Protein AF-A0A3N5KRD2-F1 (afdb_monomer)

Nearest PDB structures (foldseek):
  3lzk-assembly2_D  TM=9.473E-01  e=8.863E-04  Sinorhizobium meliloti
  6zu5-assembly1_SV0  TM=4.155E-01  e=1.303E+00  Paranosema locustae
  2iu7-assembly1_I  TM=3.156E-01  e=7.666E+00  Escherichia coli

Solvent-accessible surface area (backbone atoms only — not comparable to full-atom values): 3659 Å² total; per-residue (Å²): 141,85,66,96,43,72,68,56,47,26,50,51,30,32,75,76,66,75,47,59,78,72,76,78,90,50,78,75,40,72,50,76,49,70,48,61,49,98,88,67,47,66,74,79,52,66,53,75,48,67,43,67,80,87,127

Secondary structure (DSSP, 8-state):
---SSHHHHHHHHHHHHSS--SPPP-TT-EEEEEEE-TTS-EEEEEEEEE-----

Mean 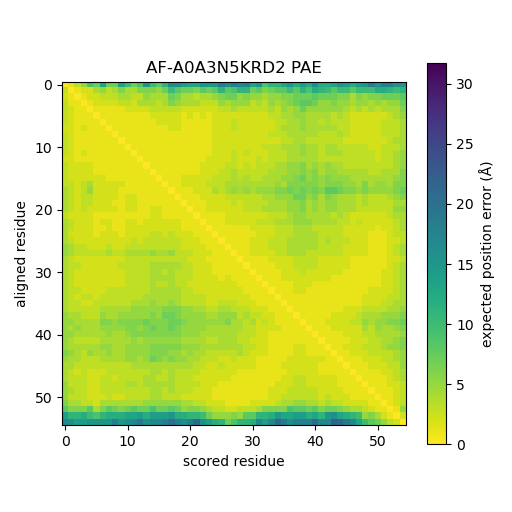predicted aligned error: 3.37 Å

pLDDT: mean 95.59, std 5.71, range [68.44, 98.25]

Structure (mmCIF, N/CA/C/O backbone):
data_AF-A0A3N5KRD2-F1
#
_entry.id   AF-A0A3N5KRD2-F1
#
loop_
_atom_site.group_PDB
_atom_site.id
_atom_site.type_symbol
_atom_site.label_atom_id
_atom_site.label_alt_id
_atom_site.label_comp_id
_atom_site.label_asym_id
_atom_site.label_entity_id
_atom_site.label_seq_id
_atom_site.pdbx_PDB_ins_code
_atom_site.Cartn_x
_atom_site.Cartn_y
_atom_site.Cartn_z
_atom_site.occupancy
_atom_site.B_iso_or_equiv
_atom_site.auth_seq_id
_atom_site.auth_comp_id
_atom_site.auth_asym_id
_atom_site.auth_atom_id
_atom_site.pdbx_PDB_model_num
ATOM 1 N N . ARG A 1 1 ? 7.870 13.606 -1.046 1.00 68.44 1 ARG A N 1
ATOM 2 C CA . ARG A 1 1 ? 7.539 12.853 0.188 1.00 68.44 1 ARG A CA 1
ATOM 3 C C . ARG A 1 1 ? 6.919 11.543 -0.257 1.00 68.44 1 ARG A C 1
ATOM 5 O O . ARG A 1 1 ? 6.009 11.591 -1.071 1.00 68.44 1 ARG A O 1
ATOM 12 N N . GLY A 1 2 ? 7.451 10.416 0.185 1.00 85.94 2 GLY A N 1
ATOM 13 C CA . GLY A 1 2 ? 6.963 9.092 -0.186 1.00 85.94 2 GLY A CA 1
ATOM 14 C C . GLY A 1 2 ? 7.148 8.148 0.988 1.00 85.94 2 GLY A C 1
ATOM 15 O O . GLY A 1 2 ? 7.814 8.503 1.958 1.00 85.94 2 GLY A O 1
ATOM 16 N N . SER A 1 3 ? 6.537 6.978 0.900 1.00 92.88 3 SER A N 1
ATOM 17 C CA . SER A 1 3 ? 6.743 5.907 1.859 1.00 92.88 3 SER A CA 1
ATOM 18 C C . SER A 1 3 ? 6.777 4.582 1.115 1.00 92.88 3 SER A C 1
ATOM 20 O O . SER A 1 3 ? 6.034 4.378 0.156 1.00 92.88 3 SER A O 1
ATOM 22 N N . SER A 1 4 ? 7.674 3.714 1.555 1.00 91.69 4 SER A N 1
ATOM 23 C CA . SER A 1 4 ? 7.871 2.360 1.058 1.00 91.69 4 SER A CA 1
ATOM 24 C C . SER A 1 4 ? 6.786 1.390 1.533 1.00 91.69 4 SER A C 1
ATOM 26 O O . SER A 1 4 ? 6.532 0.387 0.870 1.00 91.69 4 SER A O 1
ATOM 28 N N . CYS A 1 5 ? 6.120 1.674 2.660 1.00 94.50 5 CYS A N 1
ATOM 29 C CA . CYS A 1 5 ? 5.065 0.817 3.197 1.00 94.50 5 CYS A CA 1
ATOM 30 C C . CYS A 1 5 ? 4.014 1.582 4.022 1.00 94.50 5 CYS A C 1
ATOM 32 O O . CYS A 1 5 ? 4.261 2.658 4.560 1.00 94.50 5 CYS A O 1
ATOM 34 N N . LEU A 1 6 ? 2.826 0.989 4.195 1.00 95.50 6 LEU A N 1
ATOM 35 C CA . LEU A 1 6 ? 1.751 1.587 5.003 1.00 95.50 6 LEU A CA 1
ATOM 36 C C . LEU A 1 6 ? 2.164 1.836 6.462 1.00 95.50 6 LEU A C 1
ATOM 38 O O . LEU A 1 6 ? 1.721 2.811 7.067 1.00 95.50 6 LEU A O 1
ATOM 42 N N . ALA A 1 7 ? 3.014 0.975 7.029 1.00 97.12 7 ALA A N 1
ATOM 43 C CA . ALA A 1 7 ? 3.497 1.133 8.398 1.00 97.12 7 ALA A CA 1
ATOM 44 C C . ALA A 1 7 ? 4.356 2.397 8.553 1.00 97.12 7 ALA A C 1
ATOM 46 O O . ALA A 1 7 ? 4.130 3.184 9.470 1.00 97.12 7 ALA A O 1
ATOM 47 N N . GLU A 1 8 ? 5.278 2.635 7.620 1.00 97.44 8 GLU A N 1
ATOM 48 C CA . GLU A 1 8 ? 6.102 3.843 7.597 1.00 97.44 8 GLU A CA 1
ATOM 49 C C . GLU A 1 8 ? 5.241 5.095 7.374 1.00 97.44 8 GLU A C 1
ATOM 51 O O . GLU A 1 8 ? 5.382 6.062 8.121 1.00 97.44 8 GLU A O 1
ATOM 56 N N . ARG A 1 9 ? 4.274 5.073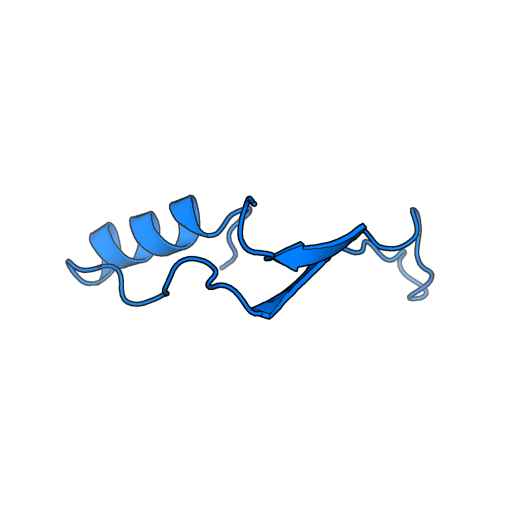 6.440 1.00 96.56 9 ARG A N 1
ATOM 57 C CA . ARG A 1 9 ? 3.339 6.198 6.250 1.00 96.56 9 ARG A CA 1
ATOM 58 C C . ARG A 1 9 ? 2.609 6.555 7.545 1.00 96.56 9 ARG A C 1
ATOM 60 O O . ARG A 1 9 ? 2.525 7.730 7.893 1.00 96.56 9 ARG A O 1
ATOM 67 N N . ARG A 1 10 ? 2.108 5.551 8.265 1.00 97.81 10 ARG A N 1
ATOM 68 C CA . ARG A 1 10 ? 1.430 5.742 9.554 1.00 97.81 10 ARG A CA 1
ATOM 69 C C . ARG A 1 10 ? 2.381 6.272 10.629 1.00 97.81 10 ARG A C 1
ATOM 71 O O . ARG A 1 10 ? 1.970 7.109 11.425 1.00 97.81 10 ARG A O 1
ATOM 78 N N . MET A 1 11 ? 3.636 5.825 10.656 1.00 97.38 11 MET A N 1
ATOM 79 C CA . MET A 1 11 ? 4.647 6.343 11.584 1.00 97.38 11 MET A CA 1
ATOM 80 C C . MET A 1 11 ? 4.961 7.819 11.312 1.00 97.38 11 MET A C 1
ATOM 82 O O . MET A 1 11 ? 5.004 8.610 12.250 1.00 97.38 11 MET A O 1
ATOM 86 N N . LEU A 1 12 ? 5.105 8.214 10.045 1.00 96.88 12 LEU A N 1
ATOM 87 C CA . LEU A 1 12 ? 5.282 9.619 9.671 1.00 96.88 12 LEU A CA 1
ATOM 88 C C . LEU A 1 12 ? 4.099 10.478 10.143 1.00 96.88 12 LEU A C 1
ATOM 90 O O . LEU A 1 12 ? 4.312 11.531 10.729 1.00 96.88 12 LEU A O 1
ATOM 94 N N . GLU A 1 13 ? 2.860 10.004 9.984 1.00 97.31 13 GLU A N 1
ATOM 95 C CA . GLU A 1 13 ? 1.668 10.704 10.493 1.00 97.31 13 GLU A CA 1
ATOM 96 C C . GLU A 1 13 ? 1.653 10.833 12.025 1.00 97.31 13 GLU A C 1
ATOM 98 O O . GLU A 1 13 ? 1.224 11.859 12.550 1.00 97.31 13 GLU A O 1
ATOM 103 N N . GLN A 1 14 ? 2.143 9.827 12.755 1.00 97.69 14 GLN A N 1
ATOM 104 C CA . GLN A 1 14 ? 2.299 9.915 14.212 1.00 97.69 14 GLN A CA 1
ATOM 105 C C . GLN A 1 14 ? 3.296 11.010 14.602 1.00 97.69 14 GLN A C 1
ATOM 107 O O . GLN A 1 14 ? 3.005 11.800 15.494 1.00 97.69 14 GLN A O 1
ATOM 112 N N . ILE A 1 15 ? 4.440 11.091 13.916 1.00 96.94 15 ILE A N 1
ATOM 113 C CA . ILE A 1 15 ? 5.463 12.113 14.180 1.00 96.94 15 ILE A CA 1
ATOM 114 C C . ILE A 1 15 ? 4.945 13.514 13.815 1.00 96.94 15 ILE A C 1
ATOM 116 O O . ILE A 1 15 ? 5.147 14.459 14.571 1.00 96.94 15 ILE A O 1
ATOM 120 N N . GLU A 1 16 ? 4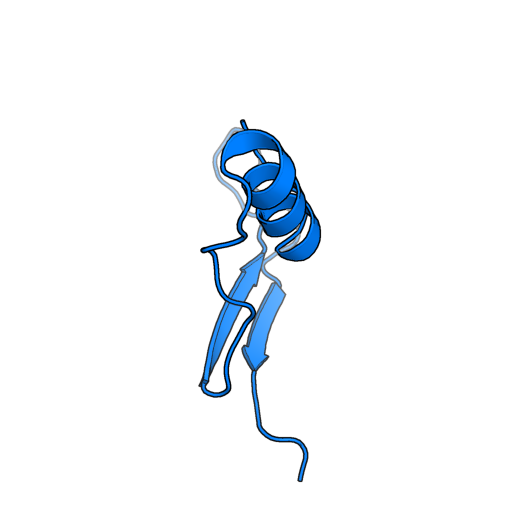.269 13.657 12.673 1.00 96.56 16 GLU A N 1
ATOM 121 C CA . GLU A 1 16 ? 3.841 14.958 12.139 1.00 96.56 16 GLU A CA 1
ATOM 122 C C . GLU A 1 16 ? 2.549 15.491 12.777 1.00 96.56 16 GLU A C 1
ATOM 124 O O . GLU A 1 16 ? 2.363 16.705 12.883 1.00 96.56 16 GLU A O 1
ATOM 129 N N . HIS A 1 17 ? 1.628 14.607 13.165 1.00 96.94 17 HIS A N 1
ATOM 130 C CA . HIS A 1 17 ? 0.259 14.973 13.554 1.00 96.94 17 HIS A CA 1
ATOM 131 C C . HIS A 1 17 ? -0.207 14.330 14.867 1.00 96.94 17 HIS A C 1
ATOM 133 O O . HIS A 1 17 ? -1.365 14.501 15.252 1.00 96.94 17 HIS A O 1
ATOM 139 N N . GLY A 1 18 ? 0.650 13.562 15.545 1.00 97.94 18 GLY A N 1
ATOM 140 C CA . GLY A 1 18 ? 0.328 12.886 16.805 1.00 97.94 18 GLY A CA 1
ATOM 141 C C . GLY A 1 18 ? -0.651 11.714 16.674 1.00 97.94 18 GLY A C 1
ATOM 142 O O . GLY A 1 18 ? -1.044 11.134 17.683 1.00 97.94 18 GLY A O 1
ATOM 143 N N . ARG A 1 19 ? -1.088 11.372 15.453 1.00 97.69 19 ARG A N 1
ATOM 144 C CA . ARG A 1 19 ? -1.945 10.210 15.182 1.00 97.69 19 ARG A CA 1
ATOM 145 C C . ARG A 1 19 ? -1.818 9.733 13.739 1.00 97.69 19 ARG A C 1
ATOM 147 O O . ARG A 1 19 ? -1.801 10.532 12.810 1.00 97.69 19 ARG A O 1
ATOM 154 N N . ALA A 1 20 ? -1.845 8.419 13.554 1.00 98.00 20 ALA A N 1
ATOM 155 C CA . ALA A 1 20 ? -1.958 7.794 12.242 1.00 98.00 20 ALA A CA 1
ATOM 156 C C . ALA A 1 20 ? -3.417 7.776 11.765 1.00 98.00 20 ALA A C 1
ATOM 158 O O . ALA A 1 20 ? -4.281 7.196 12.429 1.00 98.00 20 ALA A O 1
ATOM 159 N N . THR A 1 21 ? -3.683 8.350 10.595 1.00 97.44 21 THR A N 1
ATOM 160 C CA . THR A 1 21 ? -5.015 8.419 9.973 1.00 97.44 21 THR A CA 1
ATOM 161 C C . THR A 1 21 ? -5.149 7.486 8.772 1.00 97.44 21 THR A C 1
ATOM 163 O O . THR A 1 21 ? -6.250 7.003 8.512 1.00 97.44 21 THR A O 1
ATOM 166 N N . THR A 1 22 ? -4.051 7.159 8.083 1.00 97.06 22 THR A N 1
ATOM 167 C CA . THR A 1 22 ? -4.053 6.198 6.970 1.00 97.06 22 THR A CA 1
ATOM 168 C C . THR A 1 22 ? -4.370 4.791 7.488 1.00 97.06 22 THR A C 1
ATOM 170 O O . THR A 1 22 ? -3.593 4.273 8.288 1.00 97.06 22 THR A O 1
ATOM 173 N N . PRO A 1 23 ? -5.467 4.129 7.083 1.00 96.88 23 PRO A N 1
ATOM 174 C CA . PRO A 1 23 ? -5.801 2.793 7.573 1.00 96.88 23 PRO A CA 1
ATOM 175 C C . PRO A 1 23 ? -4.840 1.722 7.031 1.00 96.88 23 PRO A C 1
ATOM 177 O O . PRO A 1 23 ? -4.212 1.894 5.988 1.00 96.88 23 PRO A O 1
ATOM 180 N N . PHE A 1 24 ? -4.748 0.587 7.729 1.00 96.88 24 PHE A N 1
ATOM 181 C CA . PHE A 1 24 ? -4.228 -0.639 7.117 1.00 96.88 24 PHE A CA 1
ATOM 182 C C . PHE A 1 24 ? -5.240 -1.215 6.119 1.00 96.88 24 PHE A C 1
ATOM 184 O O . PHE A 1 24 ? -6.408 -0.815 6.107 1.00 96.88 24 PHE A O 1
ATOM 191 N N . LEU A 1 25 ? -4.782 -2.175 5.312 1.00 96.69 25 LEU A N 1
ATOM 192 C CA . LEU A 1 25 ? -5.632 -2.887 4.364 1.00 96.69 25 LEU A CA 1
ATOM 193 C C . LEU A 1 25 ? -6.752 -3.643 5.084 1.00 96.69 25 LEU A C 1
ATOM 195 O O . LEU A 1 25 ? -6.570 -4.183 6.178 1.00 96.69 25 LEU A O 1
ATOM 199 N N . ARG A 1 26 ? -7.906 -3.700 4.433 1.00 96.19 26 ARG A N 1
ATOM 200 C CA . ARG A 1 26 ? -9.110 -4.407 4.860 1.00 96.19 26 ARG A CA 1
ATOM 201 C C . ARG A 1 26 ? -9.420 -5.540 3.892 1.00 96.19 26 ARG A C 1
ATOM 203 O O . ARG A 1 26 ? -8.958 -5.565 2.754 1.00 96.19 26 ARG A O 1
ATOM 210 N N . TYR A 1 27 ? -10.249 -6.479 4.333 1.00 96.81 27 TYR A N 1
ATOM 211 C CA . TYR A 1 27 ? -10.759 -7.515 3.441 1.00 96.81 27 TYR A CA 1
ATOM 212 C C . TYR A 1 27 ? -11.509 -6.902 2.263 1.00 96.81 27 TYR A C 1
ATOM 214 O O . TYR A 1 27 ? -12.343 -6.016 2.436 1.00 96.81 27 TYR A O 1
ATOM 222 N N . GLY A 1 28 ? -11.222 -7.410 1.068 1.00 95.69 28 GLY A N 1
ATOM 223 C CA . GLY A 1 28 ? -11.756 -6.874 -0.176 1.00 95.69 28 GLY A CA 1
ATOM 224 C C . GLY A 1 28 ? -10.835 -5.870 -0.866 1.00 95.69 28 GLY A C 1
ATOM 225 O O . GLY A 1 28 ? -10.963 -5.733 -2.084 1.00 95.69 28 GLY A O 1
ATOM 226 N N . ASP A 1 29 ? -9.890 -5.255 -0.147 1.00 97.50 29 ASP A N 1
ATOM 227 C CA . ASP A 1 29 ? -8.920 -4.334 -0.741 1.00 97.50 29 ASP A CA 1
ATOM 228 C C . ASP A 1 29 ? -8.034 -5.053 -1.761 1.00 97.50 29 ASP A C 1
ATOM 230 O O . ASP A 1 29 ? -7.736 -6.247 -1.641 1.00 97.50 29 ASP A O 1
ATOM 234 N N . ARG A 1 30 ? -7.595 -4.301 -2.771 1.00 97.62 30 ARG A N 1
ATOM 235 C CA . ARG A 1 30 ? -6.691 -4.766 -3.821 1.00 97.62 30 ARG A CA 1
ATOM 236 C C . ARG A 1 30 ? -5.451 -3.886 -3.844 1.00 97.62 30 ARG A C 1
ATOM 238 O O . ARG A 1 30 ? -5.564 -2.664 -3.876 1.00 97.62 30 ARG A O 1
ATOM 245 N N . VAL A 1 31 ? -4.281 -4.508 -3.832 1.00 96.69 31 VAL A N 1
ATOM 246 C CA . VAL A 1 31 ? -2.987 -3.830 -3.899 1.00 96.69 31 VAL A CA 1
ATOM 247 C C . VAL A 1 31 ? -2.318 -4.182 -5.214 1.00 96.69 31 VAL A C 1
ATOM 249 O O . VAL A 1 31 ? -2.160 -5.360 -5.526 1.00 96.69 31 VAL A O 1
ATOM 252 N N . ARG A 1 32 ? -1.900 -3.146 -5.949 1.00 97.31 32 ARG A N 1
ATOM 253 C CA . ARG A 1 32 ? -1.066 -3.263 -7.144 1.00 97.31 32 ARG A CA 1
ATOM 254 C C . ARG A 1 32 ? 0.285 -2.598 -6.896 1.00 97.31 32 ARG A C 1
ATOM 256 O O . ARG A 1 32 ? 0.324 -1.430 -6.520 1.00 97.31 32 ARG A O 1
ATOM 263 N N . ILE A 1 33 ? 1.370 -3.325 -7.138 1.00 97.00 33 ILE A N 1
ATOM 264 C CA . ILE A 1 33 ? 2.742 -2.804 -7.124 1.00 97.00 33 ILE A CA 1
ATOM 265 C C . ILE A 1 33 ? 3.355 -3.091 -8.488 1.00 97.00 33 ILE A C 1
ATOM 267 O O . ILE A 1 33 ? 3.363 -4.234 -8.940 1.00 97.00 33 ILE A O 1
ATOM 271 N N . GLU A 1 34 ? 3.858 -2.050 -9.142 1.00 97.94 34 GLU A N 1
ATOM 272 C CA . GLU A 1 34 ? 4.432 -2.133 -10.479 1.00 97.94 34 GLU A CA 1
A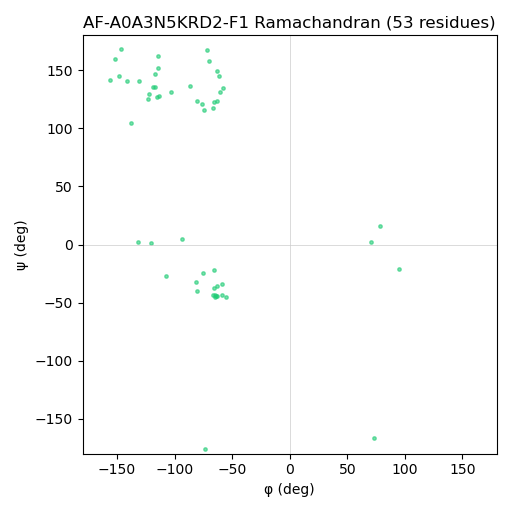TOM 273 C C . GLU A 1 34 ? 5.545 -1.098 -10.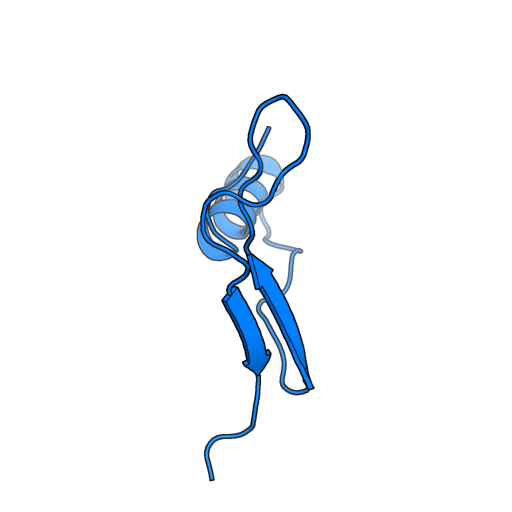638 1.00 97.94 34 GLU A C 1
ATOM 275 O O . GLU A 1 34 ? 5.471 -0.002 -10.080 1.00 97.94 34 GLU A O 1
ATOM 280 N N . MET A 1 35 ? 6.578 -1.460 -11.395 1.00 97.19 35 MET A N 1
ATOM 281 C CA . MET A 1 35 ? 7.686 -0.575 -11.735 1.00 97.19 35 MET A CA 1
ATOM 282 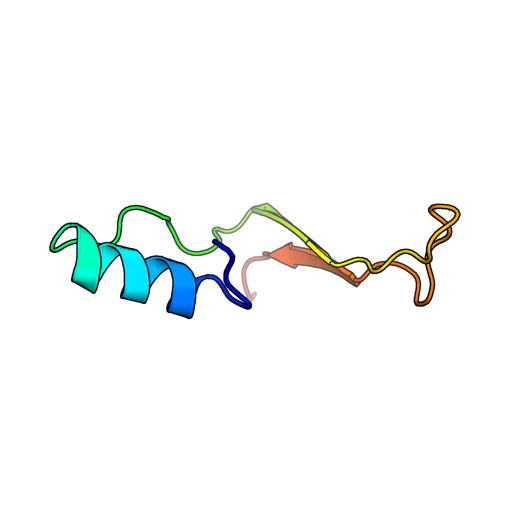C C . MET A 1 35 ? 7.741 -0.390 -13.246 1.00 97.19 35 MET A C 1
ATOM 284 O O . MET A 1 35 ? 7.659 -1.364 -13.994 1.00 97.19 35 MET A O 1
ATOM 288 N N . PHE A 1 36 ? 7.935 0.855 -13.671 1.00 98.19 36 PHE A N 1
ATOM 289 C CA . PHE A 1 36 ? 8.021 1.235 -15.073 1.00 98.19 36 PHE A CA 1
ATOM 290 C C . PHE A 1 36 ? 9.400 1.803 -15.405 1.00 98.19 36 PHE A C 1
ATOM 292 O O . PHE A 1 36 ? 10.027 2.454 -14.564 1.00 98.19 36 PHE A O 1
ATOM 299 N N . ASP A 1 37 ? 9.867 1.556 -16.627 1.00 97.88 37 ASP A N 1
ATOM 300 C CA . ASP A 1 37 ? 11.035 2.230 -17.185 1.00 97.88 37 ASP A CA 1
ATOM 301 C C . ASP A 1 37 ? 10.710 3.686 -17.578 1.00 97.88 37 ASP A C 1
ATOM 303 O O . ASP A 1 37 ? 9.611 4.198 -17.348 1.00 97.88 37 ASP A O 1
ATOM 307 N N . ARG A 1 38 ? 11.687 4.379 -18.174 1.00 98.19 38 ARG A N 1
ATOM 308 C CA . ARG A 1 38 ? 11.528 5.781 -18.601 1.00 98.19 38 ARG A CA 1
ATOM 309 C C . ARG A 1 38 ? 10.509 5.968 -19.726 1.00 98.19 38 ARG A C 1
ATOM 311 O O . ARG A 1 38 ? 9.985 7.068 -19.863 1.00 98.19 38 ARG A O 1
ATOM 318 N N . ASP A 1 39 ? 10.224 4.916 -20.485 1.00 98.00 39 ASP A N 1
ATOM 319 C CA . ASP A 1 39 ? 9.249 4.920 -21.574 1.00 98.00 39 ASP A CA 1
ATOM 320 C C . ASP A 1 39 ? 7.861 4.451 -21.098 1.00 98.00 39 ASP A C 1
ATOM 322 O O . ASP A 1 39 ? 6.941 4.301 -21.903 1.00 98.00 39 ASP A O 1
ATOM 326 N N . GLY A 1 40 ? 7.692 4.201 -19.793 1.00 97.38 40 GLY A N 1
ATOM 327 C CA . GLY A 1 40 ? 6.436 3.745 -19.206 1.00 97.38 40 GLY A CA 1
ATOM 328 C C . GLY A 1 40 ? 6.153 2.255 -19.410 1.00 97.38 40 GLY A C 1
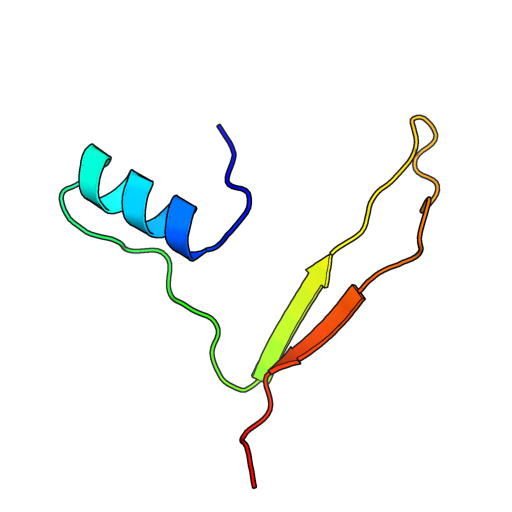ATOM 329 O O . GLY A 1 40 ? 5.012 1.830 -19.226 1.00 97.38 40 GLY A O 1
ATOM 330 N N . ARG A 1 41 ? 7.146 1.440 -19.787 1.00 98.12 41 ARG A N 1
ATOM 331 C CA . ARG A 1 41 ? 6.970 -0.014 -19.927 1.00 98.12 41 ARG A CA 1
ATOM 332 C C . ARG A 1 41 ? 7.202 -0.709 -18.594 1.00 98.12 41 ARG A C 1
ATOM 334 O O . ARG A 1 41 ? 8.148 -0.393 -17.877 1.0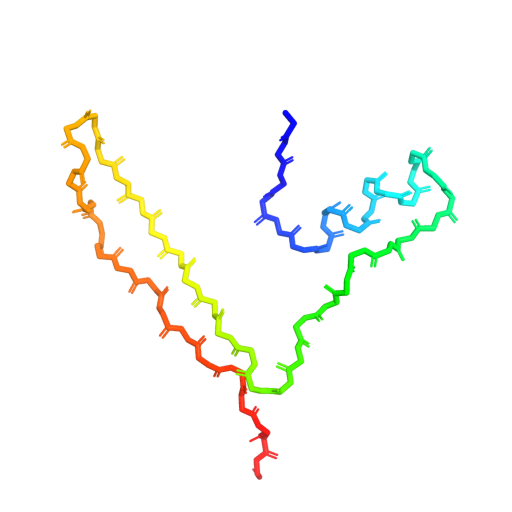0 98.12 41 ARG A O 1
ATOM 341 N N . SER A 1 42 ? 6.334 -1.664 -18.268 1.00 98.00 42 SER A N 1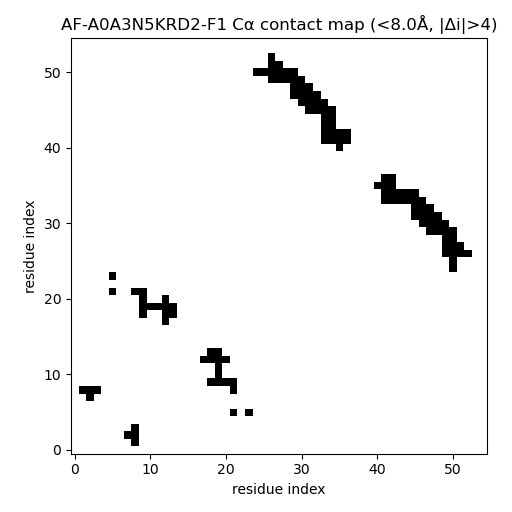
ATOM 342 C CA . SER A 1 42 ? 6.454 -2.469 -17.050 1.00 98.00 42 SER A CA 1
ATOM 343 C C . SER A 1 42 ? 7.740 -3.295 -17.093 1.00 98.00 42 SER A C 1
ATOM 345 O O . SER A 1 42 ? 7.947 -4.062 -18.033 1.00 98.00 42 SER A O 1
ATOM 347 N N . ILE A 1 43 ? 8.605 -3.137 -16.090 1.00 97.81 43 ILE A N 1
ATOM 348 C CA . ILE A 1 43 ? 9.918 -3.803 -16.046 1.00 97.81 43 ILE A CA 1
ATOM 349 C C . ILE A 1 43 ? 9.775 -5.248 -15.558 1.00 97.81 43 ILE A C 1
ATOM 351 O O . ILE A 1 43 ? 10.426 -6.154 -16.072 1.00 97.81 43 ILE A O 1
ATOM 355 N N . PHE A 1 44 ? 8.911 -5.464 -14.564 1.00 97.56 44 PHE A N 1
ATOM 356 C CA . PHE A 1 44 ? 8.766 -6.749 -13.870 1.00 97.56 44 PHE A CA 1
ATOM 357 C C . PHE A 1 44 ? 7.353 -7.340 -13.973 1.00 97.56 44 PHE A C 1
ATOM 359 O O . PHE A 1 44 ? 7.081 -8.386 -13.388 1.00 97.56 44 PHE A O 1
ATOM 366 N N . GLY A 1 45 ? 6.436 -6.672 -14.681 1.00 97.50 45 GLY A N 1
ATOM 367 C CA . GLY A 1 45 ? 5.005 -6.902 -14.506 1.00 97.50 45 GLY A CA 1
ATOM 368 C C . GLY A 1 45 ? 4.504 -6.313 -13.183 1.00 97.50 45 GLY A C 1
ATOM 369 O O . GLY A 1 45 ? 5.194 -5.534 -12.520 1.00 97.50 45 GLY A O 1
ATOM 370 N N . ALA A 1 46 ? 3.288 -6.693 -12.791 1.00 98.25 46 ALA A N 1
ATOM 371 C CA . ALA A 1 46 ? 2.658 -6.193 -11.576 1.00 98.25 46 ALA A CA 1
ATOM 372 C C . ALA A 1 46 ? 2.394 -7.303 -10.561 1.00 98.25 46 ALA A C 1
ATOM 374 O O . ALA A 1 46 ? 1.828 -8.347 -10.889 1.00 98.25 46 ALA A O 1
ATOM 375 N N . ILE A 1 47 ? 2.717 -7.018 -9.302 1.00 97.81 47 ILE A N 1
ATOM 376 C CA . ILE A 1 47 ? 2.135 -7.729 -8.167 1.00 97.81 47 ILE A CA 1
ATOM 377 C C . ILE A 1 47 ? 0.725 -7.176 -8.003 1.00 97.81 47 ILE A C 1
ATOM 379 O O . ILE A 1 47 ? 0.563 -5.973 -7.816 1.00 97.81 47 ILE A O 1
ATOM 383 N N . ASP A 1 48 ? -0.285 -8.035 -8.086 1.00 98.06 48 ASP A N 1
ATOM 384 C CA . ASP A 1 48 ? -1.685 -7.630 -8.011 1.00 98.06 48 ASP A CA 1
ATOM 385 C C . ASP A 1 48 ? -2.476 -8.616 -7.150 1.00 98.06 48 ASP A C 1
ATOM 387 O O . ASP A 1 48 ? -2.739 -9.753 -7.547 1.00 98.06 48 ASP A O 1
ATOM 391 N N . GLN A 1 49 ? -2.793 -8.202 -5.925 1.00 98.06 49 GLN A N 1
ATOM 392 C CA . GLN A 1 49 ? -3.307 -9.088 -4.887 1.00 98.06 49 GLN A CA 1
ATOM 393 C C . GLN A 1 49 ? -4.555 -8.517 -4.231 1.00 98.06 49 GLN A C 1
ATOM 395 O O . GLN A 1 49 ? -4.640 -7.323 -3.949 1.00 98.06 49 GLN A O 1
ATOM 400 N N . LYS A 1 50 ? -5.513 -9.400 -3.938 1.00 97.88 50 LYS A N 1
ATOM 401 C CA . LYS A 1 50 ? -6.705 -9.084 -3.153 1.00 97.88 50 LYS A CA 1
ATOM 402 C C . LYS A 1 50 ? -6.551 -9.627 -1.739 1.00 97.88 50 LYS A C 1
ATOM 404 O O . LYS A 1 50 ? -6.242 -10.802 -1.559 1.00 97.88 50 LYS A O 1
ATOM 409 N N . VAL A 1 51 ? -6.831 -8.792 -0.745 1.00 97.38 51 VAL A N 1
ATOM 410 C CA . VAL A 1 51 ? -6.865 -9.208 0.656 1.00 97.38 51 VAL A CA 1
ATOM 411 C C . VAL A 1 51 ? -8.137 -10.016 0.889 1.00 97.38 51 VAL A C 1
ATOM 413 O O . VAL A 1 51 ? -9.256 -9.509 0.755 1.00 97.38 51 VAL A O 1
ATOM 416 N N . VAL A 1 52 ? -7.966 -11.294 1.217 1.00 96.62 52 VAL A N 1
ATOM 417 C CA . VAL A 1 52 ? -9.057 -12.241 1.469 1.00 96.62 52 VAL A CA 1
ATOM 418 C C . VAL A 1 52 ? -9.047 -12.686 2.924 1.00 96.62 52 VAL A C 1
ATOM 420 O O . VAL A 1 52 ? -8.003 -12.698 3.573 1.00 96.62 52 VAL A O 1
ATOM 423 N N . LEU A 1 53 ? -10.224 -13.038 3.435 1.00 94.69 53 LEU A N 1
ATOM 424 C CA . LEU A 1 53 ? -10.346 -13.695 4.731 1.00 94.69 53 LEU A CA 1
ATOM 425 C C . LEU A 1 53 ? -9.584 -15.017 4.690 1.00 94.69 53 LEU A C 1
ATOM 427 O O . LEU A 1 53 ? -9.776 -15.810 3.764 1.00 94.69 53 LEU A O 1
ATOM 431 N N . LEU A 1 54 ? -8.751 -15.248 5.703 1.00 83.50 54 LEU A N 1
ATOM 432 C CA . LEU A 1 54 ? -8.227 -16.580 5.956 1.00 83.50 54 LEU A CA 1
ATOM 433 C C . LEU A 1 54 ? -9.415 -17.459 6.367 1.00 83.50 54 LEU A C 1
ATOM 435 O O . LEU A 1 54 ? -10.158 -17.096 7.282 1.00 83.50 54 LEU A O 1
ATOM 439 N N . ARG A 1 55 ? -9.633 -18.546 5.628 1.00 70.50 55 ARG A N 1
ATOM 440 C CA . ARG A 1 55 ? -10.613 -19.577 5.972 1.00 70.50 55 ARG A CA 1
ATOM 441 C C . ARG A 1 55 ? -9.959 -20.660 6.805 1.00 70.50 55 ARG A C 1
ATOM 443 O O . ARG A 1 55 ? -8.782 -20.962 6.513 1.00 70.50 55 ARG A O 1
#

Sequence (55 aa):
RGSSCLAERRMLEQIEHGRATTPFLRYGDRVRIEMFDRDGRSIFGAIDQKVVLLR

Radius of gyration: 14.78 Å; Cα contacts (8 Å, |Δi|>4): 61; chains: 1; bounding box: 23×35×38 Å

Foldseek 3Di:
DDDPDPVVQQVVCCVVPVGRDRDDDDQQDKDKDFDADPVRHTPPDIDIDGHHDDD